Protein AF-T1CB81-F1 (afdb_monomer_lite)

Radius of gyration: 17.86 Å; chains: 1; bounding box: 40×32×44 Å

Secondary structure (DSSP, 8-state):
-HHHHHSSS-----TT---HHHHHHHHHHHHHHTT-----HHHHHHHHHHHHHHHHHHHHHHHHSTT------TT-TTHHHHHHHHHHHHHHTT----

Structure (mmCIF, N/CA/C/O backbone):
data_AF-T1CB81-F1
#
_entry.id   AF-T1CB81-F1
#
loop_
_atom_site.group_PDB
_atom_site.id
_atom_site.type_symbol
_atom_site.label_atom_id
_atom_site.label_alt_id
_atom_site.label_comp_id
_atom_site.label_asym_id
_atom_site.label_entity_id
_atom_site.label_seq_id
_atom_site.pdbx_PDB_ins_code
_atom_site.Cartn_x
_atom_site.Cartn_y
_atom_site.Cartn_z
_atom_site.occupancy
_atom_site.B_iso_or_equiv
_atom_site.auth_seq_id
_atom_site.auth_comp_id
_atom_site.auth_asym_id
_atom_site.auth_atom_id
_atom_site.pdbx_PDB_model_num
ATOM 1 N N . ARG A 1 1 ? 20.750 7.293 -6.728 1.00 78.44 1 ARG A N 1
ATOM 2 C CA . ARG A 1 1 ? 19.531 6.834 -7.437 1.00 78.44 1 ARG A CA 1
ATOM 3 C C . ARG A 1 1 ? 19.153 5.413 -7.019 1.00 78.44 1 ARG A C 1
ATOM 5 O O . ARG A 1 1 ? 18.179 5.289 -6.302 1.00 78.44 1 ARG A O 1
ATOM 12 N N . LEU A 1 2 ? 19.975 4.394 -7.301 1.00 88.19 2 LEU A N 1
ATOM 13 C CA . LEU A 1 2 ? 19.694 2.983 -6.966 1.00 88.19 2 LEU A CA 1
ATOM 14 C C . LEU A 1 2 ? 19.363 2.717 -5.483 1.00 88.19 2 LEU A C 1
ATOM 16 O O . LEU A 1 2 ? 18.376 2.052 -5.205 1.00 88.19 2 LEU A O 1
ATOM 20 N N . ARG A 1 3 ? 20.104 3.303 -4.525 1.00 87.44 3 ARG A N 1
ATOM 21 C CA . ARG A 1 3 ? 19.758 3.199 -3.088 1.00 87.44 3 ARG A CA 1
ATOM 22 C C . ARG A 1 3 ? 18.329 3.671 -2.788 1.00 87.44 3 ARG A C 1
ATOM 24 O O . ARG A 1 3 ? 17.609 3.010 -2.063 1.00 87.44 3 ARG A O 1
ATOM 31 N N . ARG A 1 4 ? 17.873 4.776 -3.392 1.00 86.31 4 ARG A N 1
ATOM 32 C CA . ARG A 1 4 ? 16.492 5.256 -3.184 1.00 86.31 4 ARG A CA 1
ATOM 33 C C . ARG A 1 4 ? 15.452 4.298 -3.768 1.00 86.31 4 ARG A C 1
ATOM 35 O O . ARG A 1 4 ? 14.374 4.182 -3.208 1.00 86.31 4 ARG A O 1
ATOM 42 N N . THR A 1 5 ? 15.781 3.629 -4.872 1.00 89.31 5 THR A N 1
ATOM 43 C CA . THR A 1 5 ? 14.900 2.653 -5.522 1.00 89.31 5 THR A CA 1
ATOM 44 C C . THR A 1 5 ? 14.801 1.343 -4.739 1.00 89.31 5 THR A C 1
ATOM 46 O O . THR A 1 5 ? 13.702 0.824 -4.600 1.00 89.31 5 THR A O 1
ATOM 49 N N . TYR A 1 6 ? 15.920 0.816 -4.230 1.00 92.25 6 TYR A N 1
ATOM 50 C CA . TYR A 1 6 ? 15.991 -0.559 -3.708 1.00 92.25 6 TYR A CA 1
ATOM 51 C C . TYR A 1 6 ? 16.174 -0.675 -2.189 1.00 92.25 6 TYR A C 1
ATOM 53 O O . TYR A 1 6 ? 16.095 -1.774 -1.656 1.00 92.25 6 TYR A O 1
ATOM 61 N N . THR A 1 7 ? 16.442 0.424 -1.478 1.00 91.56 7 THR A N 1
ATOM 62 C CA . THR A 1 7 ? 16.626 0.421 -0.012 1.00 91.56 7 THR A CA 1
ATOM 63 C C . THR A 1 7 ? 15.691 1.418 0.679 1.00 91.56 7 THR A C 1
ATOM 65 O O . THR A 1 7 ? 16.059 2.014 1.691 1.00 91.56 7 THR A O 1
ATOM 68 N N . GLY A 1 8 ? 14.537 1.692 0.065 1.00 88.88 8 GLY A N 1
ATOM 69 C CA . GLY A 1 8 ? 13.501 2.571 0.606 1.00 88.88 8 GLY A CA 1
ATOM 70 C C . GLY A 1 8 ? 12.488 1.809 1.461 1.00 88.88 8 GLY A C 1
ATOM 71 O O . GLY A 1 8 ? 12.800 0.784 2.056 1.00 88.88 8 GLY A O 1
ATOM 72 N N . THR A 1 9 ? 11.251 2.302 1.486 1.00 90.19 9 THR A N 1
ATOM 73 C CA . THR A 1 9 ? 10.120 1.645 2.167 1.00 90.19 9 THR A CA 1
ATOM 74 C C . THR A 1 9 ? 9.566 0.439 1.403 1.00 90.19 9 THR A C 1
ATOM 76 O O . THR A 1 9 ? 8.753 -0.299 1.947 1.00 90.19 9 THR A O 1
ATOM 79 N N . ILE A 1 10 ? 9.995 0.235 0.153 1.00 90.56 10 ILE A N 1
ATOM 80 C CA . ILE A 1 10 ? 9.600 -0.889 -0.700 1.00 90.56 10 ILE A CA 1
ATOM 81 C C . ILE A 1 10 ? 10.826 -1.774 -0.938 1.00 90.56 10 ILE A C 1
ATOM 83 O O . ILE A 1 10 ? 11.814 -1.323 -1.521 1.00 90.56 10 ILE A O 1
ATOM 87 N N . GLY A 1 11 ? 10.745 -3.034 -0.504 1.00 92.19 11 GLY A N 1
ATOM 88 C CA . GLY A 1 11 ? 11.696 -4.088 -0.853 1.00 92.19 11 GLY A CA 1
ATOM 89 C C . GLY A 1 11 ? 11.216 -4.829 -2.098 1.00 92.19 11 GLY A C 1
ATOM 90 O O . GLY A 1 11 ? 10.175 -5.476 -2.064 1.00 92.19 11 GLY A O 1
ATOM 91 N N . ALA A 1 12 ? 11.942 -4.705 -3.208 1.00 93.00 12 ALA A N 1
ATOM 92 C CA . ALA A 1 12 ? 11.575 -5.345 -4.468 1.00 93.00 12 ALA A CA 1
ATOM 93 C C . ALA A 1 12 ? 12.366 -6.642 -4.680 1.00 93.00 12 ALA A C 1
ATOM 95 O O . ALA A 1 12 ? 13.579 -6.609 -4.894 1.00 93.00 12 ALA A O 1
ATOM 96 N N . GLU A 1 13 ? 11.668 -7.775 -4.696 1.00 95.25 13 GLU A N 1
ATOM 97 C CA . GLU A 1 13 ? 12.245 -9.094 -4.961 1.00 95.25 13 GLU A CA 1
ATOM 98 C C . GLU A 1 13 ? 11.753 -9.622 -6.310 1.00 95.25 13 GLU A C 1
ATOM 100 O O . GLU A 1 13 ? 10.636 -10.110 -6.432 1.00 95.25 13 GLU A O 1
ATOM 105 N N . PHE A 1 14 ? 12.582 -9.508 -7.349 1.00 95.38 14 PHE A N 1
ATOM 106 C CA . PHE A 1 14 ? 12.206 -9.924 -8.711 1.00 95.38 14 PHE A CA 1
ATOM 107 C C . PHE A 1 14 ? 13.341 -10.601 -9.493 1.00 95.38 14 PHE A C 1
ATOM 109 O O . PHE A 1 14 ? 13.144 -11.081 -10.605 1.00 95.38 14 PHE A O 1
ATOM 116 N N . MET A 1 15 ? 14.545 -10.672 -8.919 1.00 95.62 15 MET A N 1
ATOM 117 C CA . MET A 1 15 ? 15.723 -11.234 -9.595 1.00 95.62 15 MET A CA 1
ATOM 118 C C . MET A 1 15 ? 15.651 -12.753 -9.796 1.00 95.62 15 MET A C 1
ATOM 120 O O . MET A 1 15 ? 16.411 -13.291 -10.594 1.00 95.62 15 MET A O 1
ATOM 124 N N . HIS A 1 16 ? 14.738 -13.430 -9.096 1.00 96.38 16 HIS A N 1
ATOM 125 C CA . HIS A 1 16 ? 14.468 -14.860 -9.247 1.00 96.38 16 HIS A CA 1
ATOM 126 C C . HIS A 1 16 ? 13.625 -15.187 -10.496 1.00 96.38 16 HIS A C 1
ATOM 128 O O . HIS A 1 16 ? 13.491 -16.356 -10.850 1.00 96.38 16 HIS A O 1
ATOM 134 N N . ILE A 1 17 ? 13.059 -14.181 -11.173 1.00 97.62 17 ILE A N 1
ATOM 135 C CA . ILE A 1 17 ? 12.295 -14.365 -12.411 1.00 97.62 17 ILE A CA 1
ATOM 136 C C . ILE A 1 17 ? 13.257 -14.737 -13.548 1.00 97.62 17 ILE A C 1
ATOM 138 O O . ILE A 1 17 ? 14.178 -13.982 -13.870 1.00 97.62 17 ILE A O 1
ATOM 142 N N . ALA A 1 18 ? 13.032 -15.901 -14.166 1.00 97.69 18 ALA A N 1
ATOM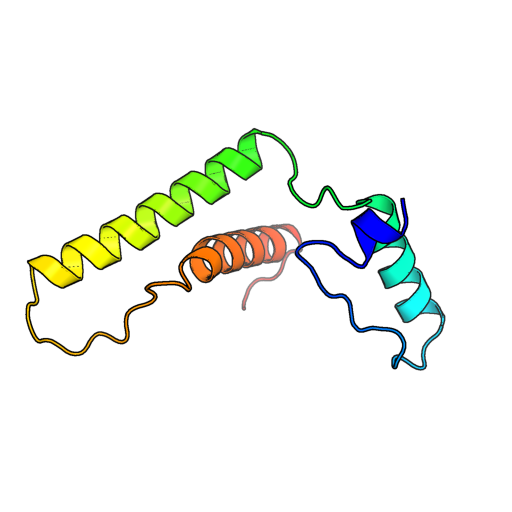 143 C CA . ALA A 1 18 ? 13.877 -16.420 -15.244 1.00 97.69 18 ALA A CA 1
ATOM 144 C C . ALA A 1 18 ? 13.733 -15.624 -16.553 1.00 97.69 18 ALA A C 1
ATOM 146 O O . ALA A 1 18 ? 14.714 -15.416 -17.269 1.00 97.69 18 ALA A O 1
ATOM 147 N N . ASP A 1 19 ? 12.518 -15.159 -16.846 1.00 98.25 19 ASP A N 1
ATOM 148 C CA . ASP A 1 19 ? 12.205 -14.357 -18.026 1.00 98.25 19 ASP A CA 1
ATOM 149 C C . ASP A 1 19 ? 12.933 -13.000 -17.969 1.00 98.25 19 ASP A C 1
ATOM 151 O O . ASP A 1 19 ? 12.768 -12.195 -17.043 1.00 98.25 19 ASP A O 1
ATOM 155 N N . HIS A 1 20 ? 13.782 -12.754 -18.969 1.00 96.88 20 HIS A N 1
ATOM 156 C CA . HIS A 1 20 ? 14.570 -11.530 -19.054 1.00 96.88 20 HIS A CA 1
ATOM 157 C C . HIS A 1 20 ? 13.705 -10.288 -19.278 1.00 96.88 20 HIS A C 1
ATOM 159 O O . HIS A 1 20 ? 13.972 -9.251 -18.665 1.00 96.88 20 HIS A O 1
ATOM 165 N N . ASP A 1 21 ? 12.678 -10.387 -20.117 1.00 97.88 21 ASP A N 1
ATOM 166 C CA . ASP A 1 21 ? 11.847 -9.253 -20.502 1.00 97.88 21 ASP A CA 1
ATOM 167 C C . ASP A 1 21 ? 10.975 -8.810 -19.329 1.00 97.88 21 ASP A C 1
ATOM 169 O O . ASP A 1 21 ? 10.899 -7.615 -19.031 1.00 97.88 21 ASP A O 1
ATOM 173 N N . GLN A 1 22 ? 10.421 -9.760 -18.570 1.00 97.44 22 GLN A N 1
ATOM 174 C CA . GLN A 1 22 ? 9.676 -9.463 -17.341 1.00 97.44 22 GLN A CA 1
ATOM 175 C C . GLN A 1 22 ? 10.555 -8.780 -16.287 1.00 97.44 22 GLN A C 1
ATOM 177 O O . GLN A 1 22 ? 10.185 -7.744 -15.723 1.00 97.44 22 GLN A O 1
ATOM 182 N N . ARG A 1 23 ? 11.758 -9.315 -16.045 1.00 97.31 23 ARG A N 1
ATOM 183 C CA . ARG A 1 23 ? 12.716 -8.725 -15.099 1.00 97.31 23 ARG A CA 1
ATOM 184 C C . ARG A 1 23 ? 13.133 -7.317 -15.524 1.00 97.31 23 ARG A C 1
ATOM 186 O O . ARG A 1 23 ? 13.188 -6.415 -14.687 1.00 97.31 23 ARG A O 1
ATOM 193 N N . ARG A 1 24 ? 13.392 -7.103 -16.817 1.00 97.12 24 ARG A N 1
ATOM 194 C CA . ARG A 1 24 ? 13.751 -5.789 -17.369 1.00 97.12 24 ARG A CA 1
ATOM 195 C C . ARG A 1 24 ? 12.597 -4.793 -17.273 1.00 97.12 24 ARG A C 1
ATOM 197 O O . ARG A 1 24 ? 12.832 -3.615 -16.991 1.00 97.12 24 ARG A O 1
ATOM 204 N N . TRP A 1 25 ? 11.366 -5.253 -17.476 1.00 96.75 25 TRP A N 1
ATOM 205 C CA . TRP A 1 25 ? 10.164 -4.439 -17.326 1.00 96.75 25 TRP A CA 1
ATOM 206 C C . TRP A 1 25 ? 10.001 -3.942 -15.883 1.00 96.75 25 TRP A C 1
ATOM 208 O O . TRP A 1 25 ? 9.853 -2.735 -15.667 1.00 96.75 25 TRP A O 1
ATOM 218 N N . LEU A 1 26 ? 10.128 -4.838 -14.894 1.00 95.50 26 LEU A N 1
ATOM 219 C CA . LEU A 1 26 ? 10.075 -4.485 -13.469 1.00 95.50 26 LEU A CA 1
ATOM 220 C C . LEU A 1 26 ? 11.194 -3.515 -13.081 1.00 95.50 26 LEU A C 1
ATOM 222 O O . LEU A 1 26 ? 10.929 -2.479 -12.470 1.00 95.50 26 LEU A O 1
ATOM 226 N N . GLN A 1 27 ? 12.431 -3.808 -13.491 1.00 94.88 27 GLN A N 1
ATOM 227 C CA . GLN A 1 27 ? 13.580 -2.946 -13.222 1.00 94.88 27 GLN A CA 1
ATOM 228 C C . GLN A 1 27 ? 13.352 -1.526 -13.754 1.00 94.88 27 GLN A C 1
ATOM 230 O O . GLN A 1 27 ? 13.552 -0.544 -13.038 1.00 94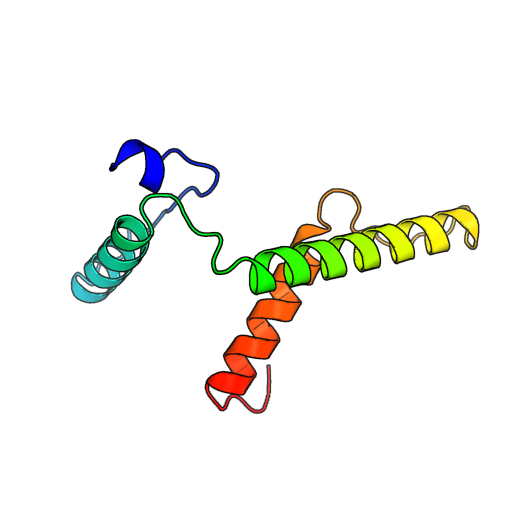.88 27 GLN A O 1
ATOM 235 N N . THR A 1 28 ? 12.878 -1.413 -14.997 1.00 95.06 28 THR A N 1
ATOM 236 C CA . THR A 1 28 ? 12.632 -0.119 -15.643 1.00 95.06 28 THR A CA 1
ATOM 237 C C . THR A 1 28 ? 11.560 0.678 -14.898 1.00 95.06 28 THR A C 1
ATOM 239 O O . THR A 1 28 ? 11.751 1.866 -14.638 1.00 95.06 28 THR A O 1
ATOM 242 N N . ARG A 1 29 ? 10.459 0.031 -14.493 1.00 92.50 29 ARG A N 1
ATOM 243 C CA . ARG A 1 29 ? 9.378 0.653 -13.707 1.00 92.50 29 ARG A CA 1
ATOM 244 C C . ARG A 1 29 ? 9.885 1.186 -12.360 1.00 92.50 29 ARG A C 1
ATOM 246 O O . ARG A 1 29 ? 9.630 2.344 -12.025 1.00 92.50 29 ARG A O 1
ATOM 253 N N . LEU A 1 30 ? 10.633 0.372 -11.613 1.00 92.50 30 LEU A N 1
ATOM 254 C CA . LEU A 1 30 ? 11.168 0.733 -10.294 1.00 92.50 30 LEU A CA 1
ATOM 255 C C . LEU A 1 30 ? 12.198 1.871 -10.377 1.00 92.50 30 LEU A C 1
ATOM 257 O O . LEU A 1 30 ? 12.154 2.837 -9.607 1.00 92.50 30 LEU A O 1
ATOM 261 N N . GLU A 1 31 ? 13.127 1.799 -11.330 1.00 92.94 31 GLU A N 1
ATOM 262 C CA . GLU A 1 31 ? 14.180 2.806 -11.490 1.00 92.94 31 GLU A CA 1
ATOM 263 C C . GLU A 1 31 ? 13.669 4.124 -12.084 1.00 92.94 31 GLU A C 1
ATOM 265 O O . GLU A 1 31 ? 14.257 5.179 -11.810 1.00 92.94 31 GLU A O 1
ATOM 270 N N . HIS A 1 32 ? 12.579 4.091 -12.858 1.00 91.56 32 HIS A N 1
ATOM 271 C CA . HIS A 1 32 ? 11.878 5.289 -13.325 1.00 91.56 32 HIS A CA 1
ATOM 272 C C . HIS A 1 32 ? 11.223 6.042 -12.161 1.00 91.56 32 HIS A C 1
ATOM 274 O O . HIS A 1 32 ? 11.402 7.252 -12.045 1.00 91.56 32 HIS A O 1
ATOM 280 N N . ALA A 1 33 ? 10.542 5.333 -11.254 1.00 86.62 33 ALA A N 1
ATOM 281 C CA . ALA A 1 33 ? 9.967 5.940 -10.051 1.00 86.62 33 ALA A CA 1
ATOM 282 C C . ALA A 1 33 ? 11.043 6.526 -9.115 1.00 86.62 33 ALA A C 1
ATOM 284 O O . ALA A 1 33 ? 10.794 7.497 -8.404 1.00 86.62 33 ALA A O 1
ATOM 285 N N . ALA A 1 34 ? 12.258 5.961 -9.115 1.00 85.81 34 ALA A N 1
ATOM 286 C CA . ALA A 1 34 ? 13.426 6.471 -8.384 1.00 85.81 34 ALA A CA 1
ATOM 287 C C . ALA A 1 34 ? 13.196 6.705 -6.870 1.00 85.81 34 ALA A C 1
ATOM 289 O O . ALA A 1 34 ? 13.843 7.565 -6.262 1.00 85.81 34 ALA A O 1
ATOM 290 N N . GLY A 1 35 ? 12.290 5.930 -6.264 1.00 81.12 35 GLY A N 1
ATOM 291 C CA . GLY A 1 35 ? 11.882 6.062 -4.861 1.00 81.12 35 GLY A CA 1
ATOM 292 C C . GLY A 1 35 ? 10.711 7.025 -4.622 1.00 81.12 35 GLY A C 1
ATOM 293 O O . GLY A 1 35 ? 10.226 7.111 -3.498 1.00 81.12 35 GLY A O 1
ATOM 294 N N . ASN A 1 36 ? 10.235 7.733 -5.649 1.00 83.38 36 ASN A N 1
ATOM 295 C CA . ASN A 1 36 ? 9.025 8.546 -5.589 1.00 83.38 36 ASN A CA 1
ATOM 296 C C . ASN A 1 36 ? 7.839 7.772 -6.177 1.00 83.38 36 ASN A C 1
ATOM 298 O O . ASN A 1 36 ? 7.514 7.894 -7.355 1.00 83.38 36 ASN A O 1
ATOM 302 N N . PHE A 1 37 ? 7.208 6.960 -5.333 1.00 79.88 37 PHE A N 1
ATOM 303 C CA . PHE A 1 37 ? 6.016 6.184 -5.692 1.00 79.88 37 PHE A CA 1
ATOM 304 C C . PHE A 1 37 ? 4.711 6.940 -5.418 1.00 79.88 37 PHE A C 1
ATOM 306 O O . PHE A 1 37 ? 3.636 6.483 -5.791 1.00 79.88 37 PHE A O 1
ATOM 313 N N . LEU A 1 38 ? 4.801 8.101 -4.765 1.00 75.62 38 LEU A N 1
ATOM 314 C CA . LEU A 1 38 ? 3.654 8.953 -4.507 1.00 75.62 38 LEU A CA 1
ATOM 315 C C . LEU A 1 38 ? 3.424 9.846 -5.719 1.00 75.62 38 LEU A C 1
ATOM 317 O O . LEU A 1 38 ? 4.233 10.736 -5.994 1.00 75.62 38 LEU A O 1
ATOM 321 N N . GLY A 1 39 ? 2.307 9.623 -6.403 1.00 77.69 39 GLY A N 1
ATOM 322 C CA . GLY A 1 39 ? 1.910 10.423 -7.552 1.00 77.69 39 GLY A CA 1
ATOM 323 C C . GLY A 1 39 ? 1.434 11.830 -7.178 1.00 77.69 39 GLY A C 1
ATOM 324 O O . GLY A 1 39 ? 1.881 12.426 -6.189 1.00 77.69 39 GLY A O 1
ATOM 325 N N . GLU A 1 40 ? 0.540 12.366 -8.001 1.00 89.06 40 GLU A N 1
ATOM 326 C CA . GLU A 1 40 ? 0.108 13.763 -7.954 1.00 89.06 40 GLU A CA 1
ATOM 327 C C . GLU A 1 40 ? -0.497 14.151 -6.589 1.00 89.06 40 GLU A C 1
ATOM 329 O O . GLU A 1 40 ? -1.060 13.299 -5.891 1.00 89.06 40 GLU A O 1
ATOM 334 N N . PRO A 1 41 ? -0.455 15.437 -6.190 1.00 92.75 41 PRO A N 1
ATOM 335 C CA . PRO A 1 41 ? -1.011 15.896 -4.913 1.00 92.75 41 PRO A CA 1
ATOM 336 C C . PRO A 1 41 ? -2.453 15.433 -4.658 1.00 92.75 41 PRO A C 1
ATOM 338 O O . PRO A 1 41 ? -2.795 15.056 -3.538 1.00 92.75 41 PRO A O 1
ATOM 341 N N . ALA A 1 42 ? -3.280 15.377 -5.706 1.00 91.81 42 ALA A N 1
ATOM 342 C CA . ALA A 1 42 ? -4.650 14.878 -5.625 1.00 91.81 42 ALA A CA 1
ATOM 343 C C . ALA A 1 42 ? -4.732 13.391 -5.225 1.00 91.81 42 ALA A C 1
ATOM 345 O O . ALA A 1 42 ? -5.610 13.009 -4.454 1.00 91.81 42 ALA A O 1
ATOM 346 N N . GLN A 1 43 ? -3.806 12.550 -5.699 1.00 90.31 43 GLN A N 1
ATOM 347 C CA . GLN A 1 43 ? -3.743 11.138 -5.308 1.00 90.31 43 GLN A CA 1
ATOM 348 C C . GLN A 1 43 ? -3.321 10.995 -3.845 1.00 90.31 43 GLN A C 1
ATOM 350 O O . GLN A 1 43 ? -3.889 10.189 -3.116 1.00 90.31 43 GLN A O 1
ATOM 355 N N . ARG A 1 44 ? -2.382 11.826 -3.379 1.00 92.94 44 ARG A N 1
ATOM 356 C CA . ARG A 1 44 ? -1.964 11.838 -1.966 1.00 92.94 44 ARG A CA 1
ATOM 357 C C . ARG A 1 44 ? -3.115 12.227 -1.038 1.00 92.94 44 ARG A C 1
ATOM 359 O O . ARG A 1 44 ? -3.286 11.604 0.005 1.00 92.94 44 ARG A O 1
ATOM 366 N N . LEU A 1 45 ? -3.921 13.214 -1.434 1.00 95.12 45 LEU A N 1
ATOM 367 C CA . LEU A 1 45 ? -5.126 13.604 -0.696 1.00 95.12 45 LEU A CA 1
ATOM 368 C C . LEU A 1 45 ? -6.172 12.486 -0.668 1.00 95.12 45 LEU A C 1
ATOM 370 O O . LEU A 1 45 ? -6.753 12.244 0.384 1.00 95.12 45 LEU A O 1
ATOM 374 N N . ARG A 1 46 ? -6.371 11.766 -1.780 1.00 93.81 46 ARG A N 1
ATOM 375 C CA . ARG A 1 46 ? -7.263 10.596 -1.820 1.00 93.81 46 ARG A CA 1
ATOM 376 C C . ARG A 1 46 ? -6.801 9.501 -0.859 1.00 93.81 46 ARG A C 1
ATOM 378 O O . ARG A 1 46 ? -7.605 9.008 -0.078 1.00 93.81 46 ARG A O 1
ATOM 385 N N . VAL A 1 47 ? -5.509 9.163 -0.869 1.00 95.19 47 VAL A N 1
ATOM 386 C CA . VAL A 1 47 ? -4.937 8.177 0.065 1.00 95.19 47 VAL A CA 1
ATOM 387 C C . VAL A 1 47 ? -5.170 8.605 1.515 1.00 95.19 47 VAL A C 1
ATOM 389 O O . VAL A 1 47 ? -5.613 7.794 2.323 1.00 95.19 47 VAL A O 1
ATOM 392 N N . LEU A 1 48 ? -4.925 9.878 1.840 1.00 96.06 48 LEU A N 1
ATOM 393 C CA . LEU A 1 48 ? -5.163 10.414 3.180 1.00 96.06 48 LEU A CA 1
ATOM 394 C C . LEU A 1 48 ? -6.641 10.320 3.589 1.00 96.06 48 LEU A C 1
ATOM 396 O O . LEU A 1 48 ? -6.936 9.887 4.698 1.00 96.06 48 LEU A O 1
ATOM 400 N N . ASP A 1 49 ? -7.564 10.680 2.698 1.00 97.25 49 ASP A N 1
ATOM 401 C CA . ASP A 1 49 ? -9.008 10.590 2.944 1.00 97.25 49 ASP A CA 1
ATOM 402 C C . ASP A 1 49 ? -9.445 9.147 3.254 1.00 97.25 49 ASP A C 1
ATOM 404 O O . ASP A 1 49 ? -10.147 8.897 4.235 1.00 97.25 49 ASP A O 1
ATOM 408 N N . ARG A 1 50 ? -8.953 8.171 2.479 1.00 97.25 50 ARG A N 1
ATOM 409 C CA . ARG A 1 50 ? -9.221 6.745 2.725 1.00 97.25 50 ARG A CA 1
ATOM 410 C C . ARG A 1 50 ? -8.649 6.260 4.063 1.00 97.25 50 ARG A C 1
ATOM 412 O O . ARG A 1 50 ? -9.318 5.494 4.753 1.00 97.25 50 ARG A O 1
ATOM 419 N N . LEU A 1 51 ? -7.456 6.719 4.454 1.00 97.12 51 LEU A N 1
ATOM 420 C CA . LEU A 1 51 ? -6.861 6.394 5.759 1.00 97.12 51 LEU A CA 1
ATOM 421 C C . LEU A 1 51 ? -7.690 6.956 6.921 1.00 97.12 51 LEU A C 1
ATOM 423 O O . LEU A 1 51 ? -7.985 6.231 7.869 1.00 97.12 51 LEU A O 1
ATOM 427 N N . ILE A 1 52 ? -8.122 8.217 6.823 1.00 97.56 52 ILE A N 1
ATOM 428 C CA . ILE A 1 52 ? -8.970 8.859 7.838 1.00 97.56 52 ILE A CA 1
ATOM 429 C C . ILE A 1 52 ? -10.297 8.107 7.982 1.00 97.56 52 ILE A C 1
ATOM 431 O O . ILE A 1 52 ? -10.767 7.891 9.101 1.00 97.56 52 ILE A O 1
ATOM 435 N N . ALA A 1 53 ? -10.899 7.688 6.866 1.00 96.75 53 ALA A N 1
ATOM 436 C CA . ALA A 1 53 ? -12.128 6.904 6.882 1.00 96.75 53 ALA A CA 1
ATOM 437 C C . ALA A 1 53 ? -11.934 5.540 7.571 1.00 96.75 53 ALA A C 1
ATOM 439 O O . ALA A 1 53 ? -12.762 5.158 8.401 1.00 96.75 53 ALA A O 1
ATOM 440 N N . ALA A 1 54 ? -10.832 4.841 7.275 1.00 96.56 54 ALA A N 1
ATOM 441 C CA . ALA A 1 54 ? -10.490 3.559 7.892 1.00 96.56 54 ALA A CA 1
ATOM 442 C C . ALA A 1 54 ? -10.322 3.688 9.416 1.00 96.56 54 ALA A C 1
ATOM 444 O O . ALA A 1 54 ? -11.001 3.002 10.180 1.00 96.56 54 ALA A O 1
ATOM 445 N N . GLU A 1 55 ? -9.496 4.634 9.868 1.00 95.94 55 GLU A N 1
ATOM 446 C CA . GLU A 1 55 ? -9.276 4.894 11.295 1.00 95.94 55 GLU A CA 1
ATOM 447 C C . GLU A 1 55 ? -10.563 5.376 11.992 1.00 95.94 55 GLU A C 1
ATOM 449 O O . GLU A 1 55 ? -10.861 5.015 13.132 1.00 95.94 55 GLU A O 1
ATOM 454 N N . GLY A 1 56 ? -11.361 6.205 11.314 1.00 95.38 56 GLY A N 1
ATOM 455 C CA . GLY A 1 56 ? -12.654 6.675 11.808 1.00 95.38 56 GLY A CA 1
ATOM 456 C C . GLY A 1 56 ? -13.621 5.527 12.092 1.00 95.38 56 GLY A C 1
ATOM 457 O O . GLY A 1 56 ? -14.211 5.479 13.175 1.00 95.38 56 GLY A O 1
ATOM 458 N N . LEU A 1 57 ? -13.741 4.579 11.159 1.00 94.56 57 LEU A N 1
ATOM 459 C CA . LEU A 1 57 ? -14.557 3.380 11.339 1.00 94.56 57 LEU A CA 1
ATOM 460 C C . LEU A 1 57 ? -14.044 2.532 12.508 1.00 94.56 57 LEU A C 1
ATOM 462 O O . LEU A 1 57 ? -14.834 2.122 13.360 1.00 94.56 57 LEU A O 1
ATOM 466 N N . GLU A 1 58 ? -12.732 2.318 12.594 1.00 94.06 58 GLU A N 1
ATOM 467 C CA . GLU A 1 58 ? -12.134 1.533 13.673 1.00 94.06 58 GLU A CA 1
ATOM 468 C C . GLU A 1 58 ? -12.392 2.160 15.052 1.00 94.06 58 GLU A C 1
ATOM 470 O O . GLU A 1 58 ? -12.814 1.468 15.984 1.00 94.06 58 GLU A O 1
ATOM 475 N N . ARG A 1 59 ? -12.232 3.477 15.202 1.00 94.00 59 ARG A N 1
ATOM 476 C CA . ARG A 1 59 ? -12.529 4.171 16.469 1.00 94.00 59 ARG A CA 1
ATOM 477 C C . ARG A 1 59 ? -14.017 4.135 16.812 1.00 94.00 59 ARG A C 1
ATOM 479 O O . ARG A 1 59 ? -14.388 3.958 17.976 1.00 94.00 59 ARG A O 1
ATOM 486 N N . TYR A 1 60 ? -14.884 4.261 15.811 1.00 94.56 60 TYR A N 1
ATOM 487 C CA . TYR A 1 60 ? -16.327 4.165 16.011 1.00 94.56 60 TYR A CA 1
ATOM 488 C C . TYR A 1 60 ? -16.740 2.777 16.512 1.00 94.56 60 TYR A C 1
ATOM 490 O O . TYR A 1 60 ? -17.467 2.656 17.497 1.00 94.56 60 TYR A O 1
ATOM 498 N N . LEU A 1 61 ? -16.244 1.717 15.871 1.00 94.25 61 LEU A N 1
ATOM 499 C CA . LEU A 1 61 ? -16.551 0.348 16.273 1.00 94.25 61 LEU A CA 1
ATOM 500 C C . LEU A 1 61 ? -16.000 0.032 17.668 1.00 94.25 61 LEU A C 1
ATOM 502 O O . LEU A 1 61 ? -16.693 -0.604 18.460 1.00 94.25 61 LEU A O 1
ATOM 506 N N . HIS A 1 62 ? -14.804 0.532 17.995 1.00 91.81 62 HIS A N 1
ATOM 507 C CA . HIS A 1 62 ? -14.198 0.364 19.315 1.00 91.81 62 HIS A CA 1
ATOM 508 C C . HIS A 1 62 ? -15.051 0.972 20.434 1.00 91.81 62 HIS A C 1
ATOM 510 O O . HIS A 1 62 ? -15.265 0.343 21.468 1.00 91.81 62 HIS A O 1
ATOM 516 N N . THR A 1 63 ? -15.555 2.189 20.221 1.00 94.62 63 THR A N 1
ATOM 517 C CA . THR A 1 63 ? -16.344 2.914 21.228 1.00 94.62 63 THR A CA 1
ATOM 518 C C . THR A 1 63 ? -17.767 2.381 21.355 1.00 94.62 63 THR A C 1
ATOM 520 O O . THR A 1 63 ? -18.297 2.302 22.461 1.00 94.62 63 THR A O 1
ATOM 523 N N . LYS A 1 64 ? -18.397 1.994 20.241 1.00 95.62 64 LYS A N 1
ATOM 524 C CA . LYS A 1 64 ? -19.796 1.554 20.230 1.00 95.62 64 LYS A CA 1
ATOM 525 C C . LYS A 1 64 ? -19.987 0.083 20.604 1.00 95.62 64 LYS A C 1
ATOM 527 O O . LYS A 1 64 ? -21.003 -0.253 21.208 1.00 95.62 64 LYS A O 1
ATOM 532 N N . TYR A 1 65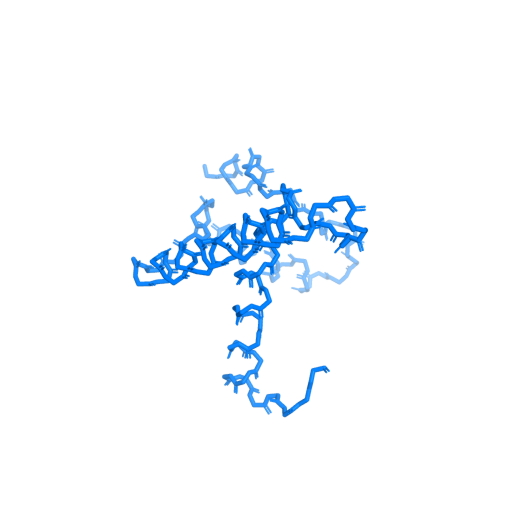 ? -19.042 -0.789 20.253 1.00 93.69 65 TYR A N 1
ATOM 533 C CA . TYR A 1 65 ? -19.152 -2.242 20.430 1.00 93.69 65 TYR A CA 1
ATOM 534 C C . TYR A 1 65 ? -18.029 -2.781 21.321 1.00 93.69 65 TYR A C 1
ATOM 536 O O . TYR A 1 65 ? -17.249 -3.654 20.934 1.00 93.69 65 TYR A O 1
ATOM 544 N N . VAL A 1 66 ? -17.952 -2.247 22.540 1.00 91.69 66 VAL A N 1
ATOM 545 C CA . VAL A 1 66 ? -16.919 -2.600 23.521 1.00 91.69 66 VAL A CA 1
ATOM 546 C C . VAL A 1 66 ? -16.925 -4.108 23.803 1.00 91.69 66 VAL A C 1
ATOM 548 O O . VAL A 1 66 ? -17.967 -4.703 24.071 1.00 91.69 66 VAL A O 1
ATOM 551 N N . GLY A 1 67 ? -15.747 -4.733 23.736 1.00 89.00 67 GLY A N 1
ATOM 552 C CA . GLY A 1 67 ? -15.559 -6.161 24.017 1.00 89.00 67 GLY A CA 1
ATOM 553 C C . GLY A 1 67 ? -15.976 -7.113 22.890 1.00 89.00 67 GLY A C 1
ATOM 554 O O . GLY A 1 67 ? -15.746 -8.316 23.011 1.00 89.00 67 GLY A O 1
ATOM 555 N N . GLN A 1 68 ? -16.541 -6.618 21.782 1.00 92.25 68 GLN A N 1
ATOM 556 C CA . GLN A 1 68 ? -16.865 -7.470 20.637 1.00 92.25 68 GLN A CA 1
ATOM 557 C C . GLN A 1 68 ? -15.638 -7.747 19.761 1.00 92.25 68 GLN A C 1
ATOM 559 O O . GLN A 1 68 ? -14.852 -6.856 19.429 1.00 92.25 68 GLN A O 1
ATOM 564 N N . LYS A 1 69 ? -15.489 -9.008 19.343 1.00 91.69 69 LYS A N 1
ATOM 565 C CA . LYS A 1 69 ? -14.424 -9.428 18.430 1.00 91.69 69 LYS A CA 1
ATOM 566 C C . LYS A 1 69 ? -14.747 -8.956 17.014 1.00 91.69 69 LYS A C 1
ATOM 568 O O . LYS A 1 69 ? -15.733 -9.387 16.429 1.00 91.69 69 LYS A O 1
ATOM 573 N N . ARG A 1 70 ? -13.880 -8.106 16.465 1.00 87.81 70 ARG A N 1
ATOM 574 C CA . ARG A 1 70 ? -14.094 -7.437 15.169 1.00 87.81 70 ARG A CA 1
ATOM 575 C C . ARG A 1 70 ? -12.962 -7.602 14.155 1.00 87.81 70 ARG A C 1
ATOM 577 O O . ARG A 1 70 ? -13.083 -7.079 13.063 1.00 87.81 70 ARG A O 1
ATOM 584 N N . PHE A 1 71 ? -11.892 -8.320 14.516 1.00 92.00 71 PHE A N 1
ATOM 585 C CA . PHE A 1 71 ? -10.705 -8.498 13.663 1.00 92.00 71 PHE A CA 1
ATOM 586 C C . PHE A 1 71 ? -10.198 -7.156 13.106 1.00 92.00 71 PHE A C 1
ATOM 588 O O . PHE A 1 71 ? -10.154 -6.955 11.899 1.00 92.00 71 PHE A O 1
ATOM 595 N N . SER A 1 72 ? -9.886 -6.243 14.034 1.00 90.12 72 SER A N 1
ATOM 596 C CA . SER A 1 72 ? -9.442 -4.870 13.760 1.00 90.12 72 SER A CA 1
ATOM 597 C C . SER A 1 72 ? -8.364 -4.816 12.678 1.00 90.12 72 SER A C 1
ATOM 599 O O . SER A 1 72 ? -7.444 -5.636 12.692 1.00 90.12 72 SER A O 1
ATOM 601 N N . LEU A 1 73 ? -8.445 -3.812 11.810 1.00 93.62 73 LEU A N 1
ATOM 602 C CA . LEU A 1 73 ? -7.414 -3.463 10.834 1.00 93.62 73 LEU A CA 1
ATOM 603 C C . LEU A 1 73 ? -6.361 -2.499 11.414 1.00 93.62 73 LEU A C 1
ATOM 605 O O . LEU A 1 73 ? -5.567 -1.928 10.674 1.00 93.62 73 LEU A O 1
ATOM 609 N N . GLU A 1 74 ? -6.345 -2.299 12.732 1.00 90.88 74 GLU A N 1
ATOM 610 C CA . GLU A 1 74 ? -5.405 -1.391 13.393 1.00 90.88 74 GLU A CA 1
ATOM 611 C C . GLU A 1 74 ? -3.937 -1.743 13.080 1.00 90.88 74 GLU A C 1
ATOM 613 O O . GLU A 1 74 ? -3.505 -2.886 13.248 1.00 90.88 74 GLU A O 1
ATOM 618 N N . GLY A 1 75 ? -3.178 -0.763 12.588 1.00 91.31 75 GLY A N 1
ATOM 619 C CA . GLY A 1 75 ? -1.810 -0.915 12.079 1.00 91.31 75 GLY A CA 1
ATOM 620 C C . GLY A 1 75 ? -1.704 -1.397 10.623 1.00 91.31 75 GLY A C 1
ATOM 621 O O . GLY A 1 75 ? -0.606 -1.412 10.063 1.00 91.31 75 GLY A O 1
ATOM 622 N N . GLY A 1 76 ? -2.818 -1.791 10.000 1.00 95.19 76 GLY A N 1
ATOM 623 C CA . GLY A 1 76 ? -2.928 -2.253 8.612 1.00 95.19 76 GLY A CA 1
ATOM 624 C C . GLY A 1 76 ? -3.816 -1.366 7.735 1.00 95.19 76 GLY A C 1
ATOM 625 O O . GLY A 1 76 ? -4.245 -1.791 6.663 1.00 95.19 76 GLY A O 1
ATOM 626 N N . GLU A 1 77 ? -4.106 -0.138 8.159 1.00 95.69 77 GLU A N 1
ATOM 627 C CA . GLU A 1 77 ? -5.085 0.759 7.533 1.00 95.69 77 GLU A CA 1
ATOM 628 C C . GLU A 1 77 ? -4.720 1.117 6.090 1.00 95.69 77 GLU A C 1
ATOM 630 O O . GLU A 1 77 ? -5.602 1.416 5.286 1.00 95.69 77 GLU A O 1
ATOM 635 N N . SER A 1 78 ? -3.434 1.035 5.734 1.00 94.94 78 SER A N 1
ATOM 636 C CA . SER A 1 78 ? -2.926 1.221 4.369 1.00 94.94 78 SER A CA 1
ATOM 637 C C . SER A 1 78 ? -3.477 0.203 3.362 1.00 94.94 78 SER A C 1
ATOM 639 O O . SER A 1 78 ? -3.439 0.464 2.158 1.00 94.94 78 SER A O 1
ATOM 641 N N . LEU A 1 79 ? -4.064 -0.905 3.825 1.00 96.75 79 LEU A N 1
ATOM 642 C CA . LEU A 1 79 ? -4.797 -1.840 2.976 1.00 96.75 79 LEU A CA 1
ATOM 643 C C . LEU A 1 79 ? -6.020 -1.184 2.315 1.00 96.75 79 LEU A C 1
ATOM 645 O O . LEU A 1 79 ? -6.321 -1.482 1.162 1.00 96.75 79 LEU A O 1
ATOM 649 N N . ILE A 1 80 ? -6.702 -0.265 3.005 1.00 97.38 80 ILE A N 1
ATOM 650 C CA . ILE A 1 80 ? -7.893 0.411 2.471 1.00 97.38 80 ILE A CA 1
ATOM 651 C C . ILE A 1 80 ? -7.570 1.254 1.224 1.00 97.38 80 ILE A C 1
ATOM 653 O O . ILE A 1 80 ? -8.175 0.998 0.182 1.00 97.38 80 ILE A O 1
ATOM 657 N N . PRO A 1 81 ? -6.617 2.211 1.247 1.00 95.94 81 PRO A N 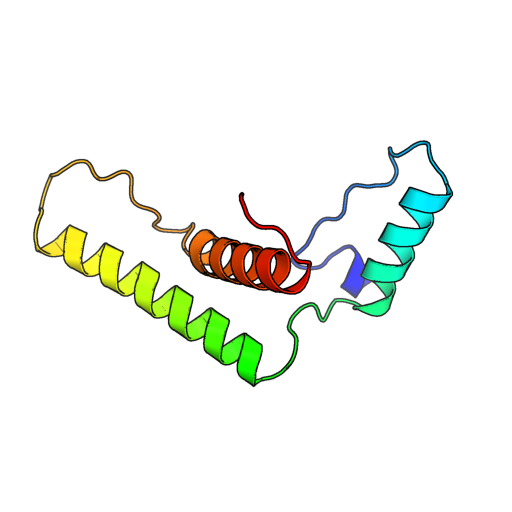1
ATOM 658 C CA . PRO A 1 81 ? -6.235 2.941 0.039 1.00 95.94 81 PRO A CA 1
ATOM 659 C C . PRO A 1 81 ? -5.583 2.051 -1.030 1.00 95.94 81 PRO A C 1
ATOM 661 O O . PRO A 1 81 ? -5.684 2.371 -2.215 1.00 95.94 81 PRO A O 1
ATOM 664 N N . LEU A 1 82 ? -4.935 0.940 -0.653 1.00 95.56 82 LEU A N 1
ATOM 665 C CA . LEU A 1 82 ? -4.416 -0.032 -1.621 1.00 95.56 82 LEU A CA 1
ATOM 666 C C . LEU A 1 82 ? -5.553 -0.666 -2.430 1.00 95.56 82 LEU A C 1
ATOM 668 O O . LEU A 1 82 ? -5.486 -0.683 -3.658 1.00 95.56 82 LEU A O 1
ATOM 672 N N . LEU A 1 83 ? -6.600 -1.151 -1.756 1.00 96.94 83 LEU A N 1
ATOM 673 C CA . LEU A 1 83 ? -7.760 -1.755 -2.414 1.00 96.94 83 LEU A CA 1
ATOM 674 C C . LEU A 1 83 ? -8.542 -0.727 -3.238 1.00 96.94 83 LEU A C 1
ATOM 676 O O . LEU A 1 83 ? -8.926 -1.028 -4.363 1.00 96.94 83 LEU A O 1
ATOM 680 N N . ASP A 1 84 ? -8.723 0.490 -2.719 1.00 95.69 84 ASP A N 1
ATOM 681 C CA . ASP A 1 84 ? -9.360 1.603 -3.438 1.00 95.69 84 ASP A CA 1
ATOM 682 C C . ASP A 1 84 ? -8.650 1.884 -4.773 1.00 95.69 84 ASP A C 1
ATOM 684 O O . ASP A 1 84 ? -9.272 1.881 -5.835 1.00 95.69 84 ASP A O 1
ATOM 688 N N . THR A 1 85 ? -7.319 2.009 -4.733 1.00 93.75 85 THR A N 1
ATOM 689 C CA . THR A 1 85 ? -6.502 2.248 -5.933 1.00 93.75 85 THR A CA 1
ATOM 690 C C . THR A 1 85 ? -6.570 1.072 -6.909 1.00 93.75 85 THR A C 1
ATOM 692 O O . THR A 1 85 ? -6.699 1.279 -8.114 1.00 93.75 85 THR A O 1
ATOM 695 N N . LEU A 1 86 ? -6.517 -0.164 -6.401 1.00 95.25 86 LEU A N 1
ATOM 696 C CA . LEU A 1 86 ? -6.605 -1.372 -7.221 1.00 95.25 86 LEU A CA 1
ATOM 697 C C . LEU A 1 86 ? -7.937 -1.439 -7.974 1.00 95.25 86 LEU A C 1
ATOM 699 O O . LEU A 1 86 ? -7.942 -1.682 -9.178 1.00 95.25 86 LEU A O 1
ATOM 703 N N . VAL A 1 87 ? -9.056 -1.183 -7.291 1.00 95.75 87 VAL A N 1
ATOM 704 C CA . VAL A 1 87 ? -10.391 -1.191 -7.905 1.00 95.75 87 VAL A CA 1
ATOM 705 C C . VAL A 1 87 ? -10.509 -0.098 -8.969 1.00 95.75 87 VAL A C 1
ATOM 707 O O . VAL A 1 87 ? -10.997 -0.369 -10.069 1.00 95.75 87 VAL A O 1
ATOM 710 N N . GLU A 1 88 ? -10.029 1.117 -8.681 1.00 93.88 88 GLU A N 1
ATOM 711 C CA . GLU A 1 88 ? -10.008 2.209 -9.662 1.00 93.88 88 GLU A CA 1
ATOM 712 C C . GLU A 1 88 ? -9.215 1.832 -10.920 1.00 93.88 88 GLU A C 1
ATOM 714 O O . GLU A 1 88 ? -9.692 2.029 -12.042 1.00 93.88 88 GLU A O 1
ATOM 719 N N . ASP A 1 89 ? -8.014 1.279 -10.749 1.00 94.06 89 ASP A N 1
ATOM 720 C CA . ASP A 1 89 ? -7.148 0.916 -11.866 1.00 94.06 89 ASP A CA 1
ATOM 721 C C . ASP A 1 89 ? -7.707 -0.271 -12.657 1.00 94.06 89 ASP A C 1
ATOM 723 O O . ASP A 1 89 ? -7.669 -0.253 -13.888 1.00 94.06 89 ASP A O 1
ATOM 727 N N . CYS A 1 90 ? -8.302 -1.268 -12.003 1.00 96.88 90 CYS A N 1
ATOM 728 C CA . CYS A 1 90 ? -9.006 -2.353 -12.683 1.00 96.88 90 CYS A CA 1
ATOM 729 C C . CYS A 1 90 ? -10.150 -1.820 -13.556 1.00 96.88 90 CYS 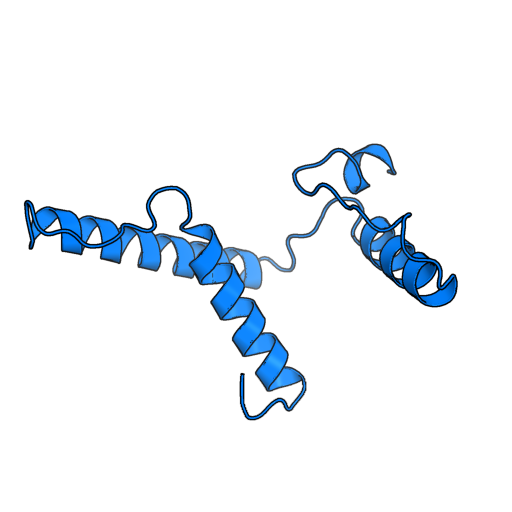A C 1
ATOM 731 O O . CYS A 1 90 ? -10.221 -2.159 -14.741 1.00 96.88 90 CYS A O 1
ATOM 733 N N . GLY A 1 91 ? -10.973 -0.910 -13.027 1.00 96.50 91 GLY A N 1
ATOM 734 C CA . GLY A 1 91 ? -12.037 -0.258 -13.793 1.00 96.50 91 GLY A CA 1
ATOM 735 C C . GLY A 1 91 ? -11.506 0.529 -14.998 1.00 96.50 91 GLY A C 1
ATOM 736 O O . GLY A 1 91 ? -12.035 0.401 -16.103 1.00 96.50 91 GLY A O 1
ATOM 737 N N . ARG A 1 92 ? -10.407 1.282 -14.830 1.00 95.75 92 ARG A N 1
ATOM 738 C CA . ARG A 1 92 ? -9.736 2.004 -15.934 1.00 95.75 92 ARG A CA 1
ATOM 739 C C . ARG A 1 92 ? -9.206 1.070 -17.020 1.00 95.75 92 ARG A C 1
ATOM 741 O O . ARG A 1 92 ? -9.195 1.448 -18.187 1.00 95.75 92 ARG A O 1
ATOM 748 N N . ASN A 1 93 ? -8.791 -0.138 -16.646 1.00 96.69 93 ASN A N 1
ATOM 749 C CA . ASN A 1 93 ? -8.312 -1.164 -17.571 1.00 96.69 93 ASN A CA 1
ATOM 750 C C . ASN A 1 93 ? -9.440 -2.052 -18.137 1.00 96.69 93 ASN A C 1
ATOM 752 O O . ASN A 1 93 ? -9.161 -3.037 -18.817 1.00 96.69 93 ASN A O 1
ATOM 756 N N . GLY A 1 94 ? -10.712 -1.713 -17.893 1.00 96.12 94 GLY A N 1
ATOM 757 C CA . GLY A 1 94 ? -11.866 -2.417 -18.461 1.00 96.12 94 GLY A CA 1
ATOM 758 C C . GLY A 1 94 ? -12.197 -3.753 -17.792 1.00 96.12 94 GLY A C 1
ATOM 759 O O . GLY A 1 94 ? -12.990 -4.527 -18.334 1.00 96.12 94 GLY A O 1
ATOM 760 N N . VAL A 1 95 ? -11.613 -4.027 -16.623 1.00 97.06 95 VAL A N 1
ATOM 761 C CA . VAL A 1 95 ? -11.951 -5.194 -15.804 1.00 97.06 95 VAL A CA 1
ATOM 762 C C . VAL A 1 95 ? -13.370 -5.017 -15.264 1.00 97.06 95 VAL A C 1
ATOM 764 O O . VAL A 1 95 ? -13.703 -3.971 -14.710 1.00 97.06 95 VAL A O 1
ATOM 767 N N . ARG A 1 96 ? -14.222 -6.029 -15.457 1.00 92.44 96 ARG A N 1
ATOM 768 C CA . ARG A 1 96 ? -15.639 -5.986 -15.047 1.00 92.44 96 ARG A CA 1
ATOM 769 C C . ARG A 1 96 ? -15.894 -6.619 -13.684 1.00 92.44 96 ARG A C 1
ATOM 771 O O . ARG A 1 96 ? -16.857 -6.249 -13.025 1.00 92.44 96 ARG A O 1
ATOM 778 N N . GLU A 1 97 ? -15.040 -7.557 -13.290 1.00 90.88 97 GLU A N 1
ATOM 77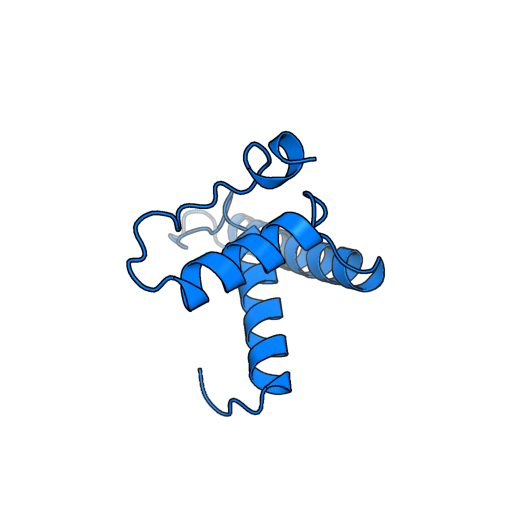9 C CA . GLU A 1 97 ? -15.149 -8.346 -12.065 1.00 90.88 97 GLU A CA 1
ATOM 780 C C . GLU A 1 97 ? -13.747 -8.555 -11.485 1.00 90.88 97 GLU A C 1
ATOM 782 O O . GLU A 1 97 ? -12.783 -8.696 -12.243 1.00 90.88 97 GLU A O 1
ATOM 787 N N . LEU A 1 98 ? -13.656 -8.534 -10.155 1.00 79.88 98 LEU A N 1
ATOM 788 C CA . LEU A 1 98 ? -12.432 -8.684 -9.366 1.00 79.88 98 LEU A CA 1
ATOM 789 C C . LEU A 1 98 ? -12.460 -9.987 -8.573 1.00 79.88 98 LEU A C 1
ATOM 791 O O . LEU A 1 98 ? -13.523 -10.268 -7.975 1.00 79.88 98 LEU A O 1
#

Foldseek 3Di:
DVCLLDVHPDHDDDPPDPDPVVSVVVVCVSVVCSNVPDDDPVLVVVLVVQLCVLVVVQVVCCVPVPPDDDPRCVVVSSVRSVVVVVVVVCVVVVNPDD

pLDDT: mean 92.86, std 4.75, range [75.62, 98.25]

Sequence (98 aa):
RLRRTYTGTIGAEFMHIADHDQRRWLQTRLEHAAGNFLGEPAQRLRVLDRLIAAEGLERYLHTKYVGQKRFSLEGGESLIPLLDTLVEDCGRNGVREL

InterPro domains:
  IPR011603 2-oxoglutarate dehydrogenase E1 component [PTHR23152] (1-97)
  IPR029061 Thiamin diphosphate-binding fold [SSF52518] (2-85)

Organism: NCBI:txid410659